Protein AF-A0AAU7Y4U0-F1 (afdb_monomer_lite)

pLDDT: mean 80.4, std 18.82, range [36.28, 96.25]

Sequence (135 aa):
MYRSRMRPSLLAATTLTALLLAGIGQARAGVEMAGSASSYDNLAAVDSTSHGGQLTESNISVGDLKEMQKHINKLNQLSSDQADTISALRRQVDDLKRDSGSANDISGIQRGLDEQARKTDQLQRSLDDLARKVK

Organism: NCBI:txid2731552

Secondary structure (DSSP, 8-state):
-------------------S-S------------SSPPTTPEEEEEEEETTEEEEEEEEEEHHHHHHHHHHHHHHHHHHHHHHHHHHHHHHHHHHHHHHH--HHHHHHHHHHHHHHHHHHHHHHHHHHHHHHHH-

Radius of gyration: 39.11 Å; chains: 1; bounding box: 100×42×111 Å

Structure (mmCIF, N/CA/C/O backbone):
data_AF-A0AAU7Y4U0-F1
#
_entry.id   AF-A0AAU7Y4U0-F1
#
loop_
_atom_site.group_PDB
_atom_site.id
_atom_site.type_symbol
_atom_site.label_atom_id
_atom_site.label_alt_id
_atom_site.label_comp_id
_atom_site.label_asym_id
_atom_site.label_entity_id
_atom_site.label_seq_id
_atom_site.pdbx_PDB_ins_code
_atom_site.Cartn_x
_atom_site.Cartn_y
_atom_site.Cartn_z
_atom_site.occupancy
_atom_site.B_iso_or_equiv
_atom_site.auth_seq_id
_atom_site.auth_comp_id
_atom_site.auth_asym_id
_atom_site.auth_atom_id
_atom_site.pdbx_PDB_model_num
ATOM 1 N N . MET A 1 1 ? 79.459 27.186 -78.561 1.00 36.28 1 MET A N 1
ATOM 2 C CA . MET A 1 1 ? 79.888 26.671 -77.241 1.00 36.28 1 MET A CA 1
ATOM 3 C C . MET A 1 1 ? 78.855 25.659 -76.749 1.00 36.28 1 MET A C 1
ATOM 5 O O . MET A 1 1 ? 77.679 25.925 -76.919 1.00 36.28 1 MET A O 1
ATOM 9 N N . TYR A 1 2 ? 79.338 24.495 -76.281 1.00 36.78 2 TYR A N 1
ATOM 10 C CA . TYR A 1 2 ? 78.784 23.512 -75.319 1.00 36.78 2 TYR A CA 1
ATOM 11 C C . TYR A 1 2 ? 77.300 23.617 -74.901 1.00 36.78 2 TYR A C 1
ATOM 13 O O . TYR A 1 2 ? 76.858 24.691 -74.535 1.00 36.78 2 TYR A O 1
ATOM 21 N N . ARG A 1 3 ? 76.508 22.554 -74.702 1.00 38.69 3 ARG A N 1
ATOM 22 C CA . ARG A 1 3 ? 76.551 21.089 -74.912 1.00 38.69 3 ARG A CA 1
ATOM 23 C C . ARG A 1 3 ? 75.249 20.550 -74.272 1.00 38.69 3 ARG A C 1
ATOM 25 O O . ARG A 1 3 ? 74.678 21.216 -73.419 1.00 38.69 3 ARG A O 1
ATOM 32 N N . SER A 1 4 ? 74.938 19.277 -74.540 1.00 41.66 4 SER A N 1
ATOM 33 C CA . SER A 1 4 ? 74.123 18.371 -73.693 1.00 41.66 4 SER A CA 1
ATOM 34 C C . SER A 1 4 ? 72.604 18.382 -73.953 1.00 41.66 4 SER A C 1
ATOM 36 O O . SER A 1 4 ? 71.934 19.362 -73.676 1.00 41.66 4 SER A O 1
ATOM 38 N N . ARG A 1 5 ? 72.041 17.409 -74.687 1.00 43.09 5 ARG A N 1
ATOM 39 C CA . ARG A 1 5 ? 71.772 15.969 -74.408 1.00 43.09 5 ARG A CA 1
ATOM 40 C C . ARG A 1 5 ? 70.428 15.730 -73.696 1.00 43.09 5 ARG A C 1
ATOM 42 O O . ARG A 1 5 ? 70.269 16.085 -72.541 1.00 43.09 5 ARG A O 1
ATOM 49 N N . MET A 1 6 ? 69.542 15.060 -74.445 1.00 50.72 6 MET A N 1
ATOM 50 C CA . MET A 1 6 ? 68.453 14.136 -74.079 1.00 50.72 6 MET A CA 1
ATOM 51 C C . MET A 1 6 ? 67.960 14.098 -72.624 1.00 50.72 6 MET A C 1
ATOM 53 O O . MET A 1 6 ? 68.734 13.783 -71.723 1.00 50.72 6 MET A O 1
ATOM 57 N N . ARG A 1 7 ? 66.627 14.092 -72.466 1.00 49.53 7 ARG A N 1
ATOM 58 C CA . ARG A 1 7 ? 65.894 12.905 -71.977 1.00 49.53 7 ARG A CA 1
ATOM 59 C C . ARG A 1 7 ? 64.375 13.003 -72.218 1.00 49.53 7 ARG A C 1
ATOM 61 O O . ARG A 1 7 ? 63.814 14.077 -72.030 1.00 49.53 7 ARG A O 1
ATOM 68 N N . PRO A 1 8 ? 63.721 11.898 -72.620 1.00 51.16 8 PRO A N 1
ATOM 69 C CA . PRO A 1 8 ? 62.271 11.780 -72.665 1.00 51.16 8 PRO A CA 1
ATOM 70 C C . PRO A 1 8 ? 61.755 11.443 -71.262 1.00 51.16 8 PRO A C 1
ATOM 72 O O . PRO A 1 8 ? 62.334 10.596 -70.585 1.00 51.16 8 PRO A O 1
ATOM 75 N N . SER A 1 9 ? 60.652 12.055 -70.845 1.00 40.34 9 SER A N 1
ATOM 76 C CA . SER A 1 9 ? 59.889 11.576 -69.692 1.00 40.34 9 SER A CA 1
ATOM 77 C C . SER A 1 9 ? 58.418 11.551 -70.066 1.00 40.34 9 SER A C 1
ATOM 79 O O . SER A 1 9 ? 57.683 12.517 -69.885 1.00 40.34 9 SER A O 1
ATOM 81 N N . LEU A 1 10 ? 58.022 10.410 -70.628 1.00 45.47 10 LEU A N 1
ATOM 82 C CA . LEU A 1 10 ? 56.653 9.919 -70.593 1.00 45.47 10 LEU A CA 1
ATOM 83 C C . LEU A 1 10 ? 56.299 9.720 -69.117 1.00 45.47 10 LEU A C 1
ATOM 85 O O . LEU A 1 10 ? 56.709 8.731 -68.511 1.00 45.47 10 LEU A O 1
ATOM 89 N N . LEU A 1 11 ? 55.594 10.676 -68.517 1.00 39.78 11 LEU A N 1
ATOM 90 C CA . LEU A 1 11 ? 54.980 10.457 -67.215 1.00 39.78 11 LEU A CA 1
ATOM 91 C C . LEU A 1 11 ? 53.632 9.789 -67.467 1.00 39.78 11 LEU A C 1
ATOM 93 O O . LEU A 1 11 ? 52.68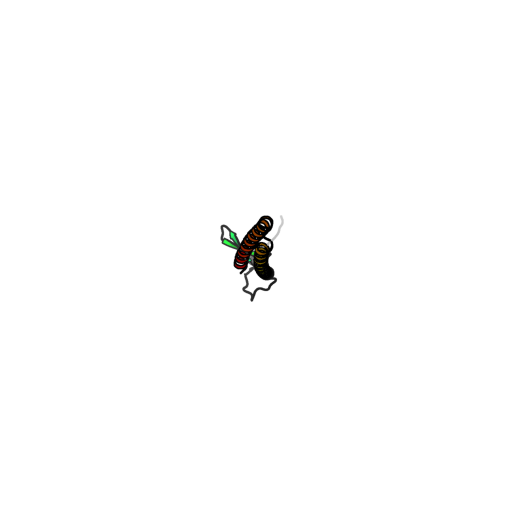1 10.399 -67.951 1.00 39.78 11 LEU A O 1
ATOM 97 N N . ALA A 1 12 ? 53.641 8.481 -67.232 1.00 41.97 12 ALA A N 1
ATOM 98 C CA . ALA A 1 12 ? 52.523 7.579 -67.379 1.00 41.97 12 ALA A CA 1
ATOM 99 C C . ALA A 1 12 ? 51.319 8.052 -66.555 1.00 41.97 12 ALA A C 1
ATOM 101 O O . ALA A 1 12 ? 51.402 8.248 -65.343 1.00 41.97 12 ALA A O 1
ATOM 102 N N . ALA A 1 13 ? 50.185 8.186 -67.238 1.00 50.66 13 ALA A N 1
ATOM 103 C CA . ALA A 1 13 ? 48.874 8.156 -66.626 1.00 50.66 13 ALA A CA 1
ATOM 104 C C . ALA A 1 13 ? 48.628 6.737 -66.097 1.00 50.66 13 ALA A C 1
ATOM 106 O O . ALA A 1 13 ? 48.306 5.825 -66.854 1.00 50.66 13 ALA A O 1
ATOM 107 N N . THR A 1 14 ? 48.785 6.551 -64.793 1.00 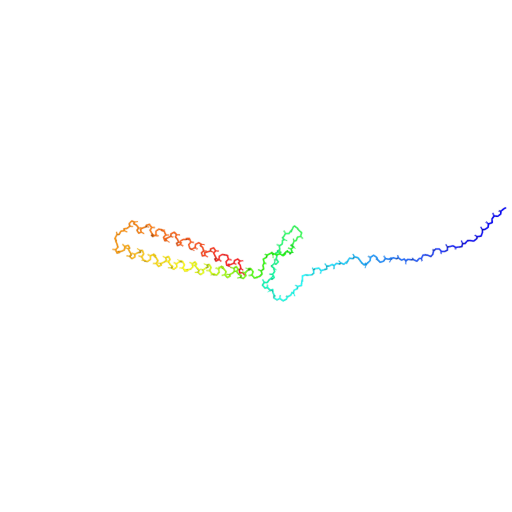51.88 14 THR A N 1
ATOM 108 C CA . THR A 1 14 ? 48.257 5.388 -64.077 1.00 51.88 14 THR A CA 1
ATOM 109 C C . THR A 1 14 ? 47.467 5.896 -62.889 1.00 51.88 14 THR A C 1
ATOM 111 O O . THR A 1 14 ? 48.007 6.332 -61.876 1.00 51.88 14 THR A O 1
ATOM 114 N N . THR A 1 15 ? 46.156 5.868 -63.088 1.00 52.59 15 THR A N 1
ATOM 115 C CA . THR A 1 15 ? 45.101 5.942 -62.090 1.00 52.59 15 THR A CA 1
ATOM 116 C C . THR A 1 15 ? 45.452 5.111 -60.858 1.00 52.59 15 THR A C 1
ATOM 118 O O . THR A 1 15 ? 45.477 3.882 -60.925 1.00 52.59 15 THR A O 1
ATOM 121 N N . LEU A 1 16 ? 45.652 5.767 -59.720 1.00 46.97 16 LEU A N 1
ATOM 122 C CA . LEU A 1 16 ? 45.489 5.125 -58.424 1.00 46.97 16 LEU A CA 1
ATOM 123 C C . LEU A 1 16 ? 44.485 5.948 -57.623 1.00 46.97 16 LEU A C 1
ATOM 125 O O . LEU A 1 16 ? 44.830 6.805 -56.814 1.00 46.97 16 LEU A O 1
ATOM 129 N N . THR A 1 17 ? 43.207 5.683 -57.891 1.00 49.84 17 THR A N 1
ATOM 130 C CA . THR A 1 17 ? 42.103 5.985 -56.981 1.00 49.84 17 THR A CA 1
ATOM 131 C C . THR A 1 17 ? 42.321 5.130 -55.734 1.00 49.84 17 THR A C 1
ATOM 133 O O . THR A 1 17 ? 41.775 4.037 -55.598 1.00 49.84 17 THR A O 1
ATOM 136 N N . ALA A 1 18 ? 43.227 5.575 -54.866 1.00 46.72 18 ALA A N 1
ATOM 137 C CA . ALA A 1 18 ? 43.559 4.914 -53.619 1.00 46.72 18 ALA A CA 1
ATOM 138 C C . ALA A 1 18 ? 42.374 5.060 -52.656 1.00 46.72 18 ALA A C 1
ATOM 140 O O . ALA A 1 18 ? 42.256 6.033 -51.922 1.00 46.72 18 ALA A O 1
ATOM 141 N N . LEU A 1 19 ? 41.464 4.090 -52.739 1.00 47.78 19 LEU A N 1
ATOM 142 C CA . LEU A 1 19 ? 40.753 3.493 -51.614 1.00 47.78 19 LEU A CA 1
ATOM 143 C C . LEU A 1 19 ? 40.267 4.474 -50.524 1.00 47.78 19 LEU A C 1
ATOM 145 O 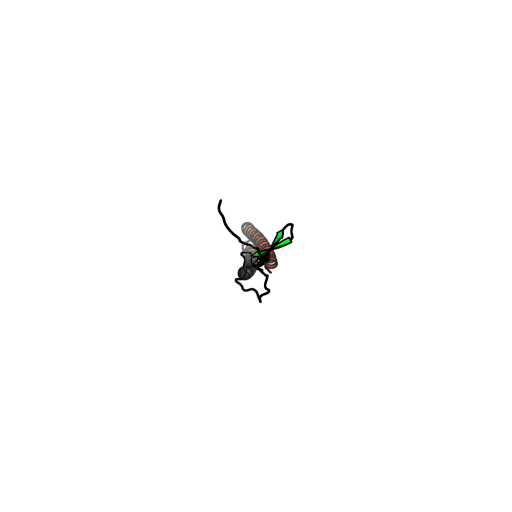O . LEU A 1 19 ? 40.631 4.365 -49.356 1.00 47.78 19 LEU A O 1
ATOM 149 N N . LEU A 1 20 ? 39.340 5.370 -50.868 1.00 45.88 20 LEU A N 1
ATOM 150 C CA . LEU A 1 20 ? 38.533 6.107 -49.883 1.00 45.88 20 LEU A CA 1
ATOM 151 C C . LEU A 1 20 ? 37.434 5.210 -49.262 1.00 45.88 20 LEU A C 1
ATOM 153 O O . LEU A 1 20 ? 36.300 5.642 -49.091 1.00 45.88 20 LEU A O 1
ATOM 157 N N . LEU A 1 21 ? 37.732 3.933 -48.988 1.00 52.03 21 LEU A N 1
ATOM 158 C CA . LEU A 1 21 ? 36.734 2.917 -48.623 1.00 52.03 21 LEU A CA 1
ATOM 159 C C . LEU A 1 21 ? 37.186 1.986 -47.480 1.00 52.03 21 LEU A C 1
ATOM 161 O O . LEU A 1 21 ? 36.840 0.811 -47.462 1.00 52.03 21 LEU A O 1
ATOM 165 N N . ALA A 1 22 ? 37.970 2.485 -46.522 1.00 50.91 22 ALA A N 1
ATOM 166 C CA . ALA A 1 22 ? 38.459 1.668 -45.401 1.00 50.91 22 ALA A CA 1
ATOM 167 C C . ALA A 1 22 ? 38.408 2.380 -44.035 1.00 50.91 22 ALA A C 1
ATOM 169 O O . ALA A 1 22 ? 39.218 2.091 -43.162 1.00 50.91 22 ALA A O 1
ATOM 170 N N . GLY A 1 23 ? 37.489 3.334 -43.843 1.00 49.41 23 GLY A N 1
ATOM 171 C CA . GLY A 1 23 ? 37.516 4.209 -42.661 1.00 49.41 23 GLY A CA 1
ATOM 172 C C . GLY A 1 23 ? 36.180 4.534 -42.003 1.00 49.41 23 GLY A C 1
ATOM 173 O O . GLY A 1 23 ? 36.146 5.432 -41.173 1.00 49.41 23 GLY A O 1
ATOM 174 N N . ILE A 1 24 ? 35.084 3.848 -42.335 1.00 51.97 24 ILE A N 1
ATOM 175 C CA . ILE A 1 24 ? 33.837 3.971 -41.565 1.00 51.97 24 ILE A CA 1
ATOM 176 C C . ILE A 1 24 ? 33.551 2.608 -40.948 1.00 51.97 24 ILE A C 1
ATOM 178 O O . ILE A 1 24 ? 32.718 1.842 -41.430 1.00 51.97 24 ILE A O 1
ATOM 182 N N . GLY A 1 25 ? 34.290 2.284 -39.888 1.00 47.44 25 GLY A N 1
ATOM 183 C CA . GLY A 1 25 ? 33.871 1.254 -38.949 1.00 47.44 25 GLY A CA 1
ATOM 184 C C . GLY A 1 25 ? 32.57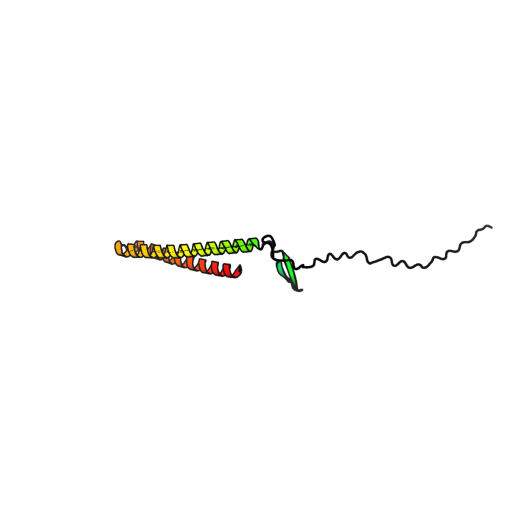3 1.723 -38.304 1.00 47.44 25 GLY A C 1
ATOM 185 O O . GLY A 1 25 ? 32.594 2.419 -37.295 1.00 47.44 25 GLY A O 1
ATOM 186 N N . GLN A 1 26 ? 31.436 1.408 -38.920 1.00 50.56 26 GLN A N 1
ATOM 187 C CA . GLN A 1 26 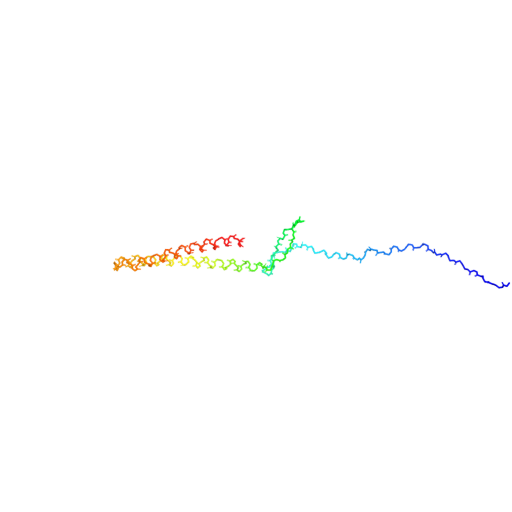? 30.155 1.536 -38.247 1.00 50.56 26 GLN A CA 1
ATOM 188 C C . GLN A 1 26 ? 30.148 0.468 -37.158 1.00 50.56 26 GLN A C 1
ATOM 190 O O . GLN A 1 26 ? 29.909 -0.705 -37.444 1.00 50.56 26 GLN A O 1
ATOM 195 N N . ALA A 1 27 ? 30.433 0.859 -35.917 1.00 51.88 27 ALA A N 1
ATOM 196 C CA . ALA A 1 27 ? 29.986 0.092 -34.768 1.00 51.88 27 ALA A CA 1
ATOM 197 C C . ALA A 1 27 ? 28.455 0.076 -34.841 1.00 51.88 27 ALA A C 1
ATOM 199 O O . ALA A 1 27 ? 27.778 1.012 -34.422 1.00 51.88 27 ALA A O 1
ATOM 200 N N . ARG A 1 28 ? 27.900 -0.946 -35.493 1.00 44.75 28 ARG A N 1
ATOM 201 C CA . ARG A 1 28 ? 26.466 -1.198 -35.487 1.00 44.75 28 ARG A CA 1
ATOM 202 C C . ARG A 1 28 ? 26.143 -1.756 -34.109 1.00 44.75 28 ARG A C 1
ATOM 204 O O . ARG A 1 28 ? 26.215 -2.961 -33.904 1.00 44.75 28 ARG A O 1
ATOM 211 N N . ALA A 1 29 ? 25.838 -0.870 -33.166 1.00 56.50 29 ALA A N 1
ATOM 212 C CA . ALA A 1 29 ? 25.166 -1.237 -31.928 1.00 56.50 29 ALA A CA 1
ATOM 213 C C . ALA A 1 29 ? 23.726 -1.628 -32.295 1.00 56.50 29 ALA A C 1
ATOM 215 O O . ALA A 1 29 ? 22.823 -0.795 -32.330 1.00 56.50 29 ALA A O 1
ATOM 216 N N . GLY A 1 30 ? 23.549 -2.877 -32.722 1.00 65.94 30 GLY A N 1
ATOM 217 C CA . GLY A 1 30 ? 22.231 -3.460 -32.926 1.00 65.94 30 GLY A CA 1
ATOM 218 C C . GLY A 1 30 ? 21.607 -3.801 -31.577 1.00 65.94 30 GLY A C 1
ATOM 219 O O . GLY A 1 30 ? 22.307 -4.211 -30.656 1.00 65.94 30 GLY A O 1
ATOM 220 N N . VAL A 1 31 ? 20.291 -3.638 -31.459 1.00 73.06 31 VAL A N 1
ATOM 221 C CA . VAL A 1 31 ? 19.539 -4.230 -30.349 1.00 73.06 31 VAL A CA 1
ATOM 222 C C . VAL A 1 31 ? 19.340 -5.702 -30.685 1.00 73.06 31 VAL A C 1
ATOM 224 O O . VAL A 1 31 ? 18.630 -6.035 -31.635 1.00 73.06 31 VAL A O 1
ATOM 227 N N . GLU A 1 32 ? 20.000 -6.578 -29.937 1.00 79.38 32 GLU A N 1
ATOM 228 C CA . GLU A 1 32 ? 19.853 -8.022 -30.080 1.00 79.38 32 GLU A CA 1
ATOM 229 C C . GLU A 1 32 ? 18.726 -8.519 -29.171 1.00 79.38 32 GLU A C 1
ATOM 231 O O . GLU A 1 32 ? 18.656 -8.176 -27.991 1.00 79.38 32 GLU A O 1
ATOM 236 N N . MET A 1 33 ? 17.829 -9.343 -29.716 1.00 75.38 33 MET A N 1
ATOM 237 C CA . MET A 1 33 ? 16.850 -10.063 -28.904 1.00 75.38 33 MET A CA 1
ATOM 238 C C . MET A 1 33 ? 17.535 -11.294 -28.313 1.00 75.38 33 MET A C 1
ATOM 240 O O . MET A 1 33 ? 17.663 -12.329 -28.968 1.00 75.38 33 MET A O 1
ATOM 244 N N . ALA A 1 34 ? 18.017 -11.147 -27.083 1.00 79.69 34 ALA A N 1
ATOM 245 C CA . ALA A 1 34 ? 18.489 -12.258 -26.272 1.00 79.69 34 ALA A CA 1
ATOM 246 C C . ALA A 1 34 ? 17.302 -13.004 -25.628 1.00 79.69 34 ALA A C 1
ATOM 248 O O . ALA A 1 34 ? 16.137 -12.664 -25.843 1.00 79.69 34 ALA A O 1
ATOM 249 N N . GLY A 1 35 ? 17.595 -14.056 -24.862 1.00 82.38 35 GLY A N 1
ATOM 250 C CA . GLY A 1 35 ? 16.589 -14.792 -24.094 1.00 82.38 35 GLY A CA 1
ATOM 251 C C . GLY A 1 35 ? 15.956 -13.964 -22.964 1.00 82.38 35 GLY A C 1
ATOM 252 O O . GLY A 1 35 ? 15.920 -12.738 -22.988 1.00 82.38 35 GLY A O 1
ATOM 253 N N . SER A 1 36 ? 15.436 -14.645 -21.946 1.00 84.81 36 SER A N 1
ATOM 254 C CA . SER A 1 36 ? 14.808 -13.990 -20.794 1.00 84.81 36 SER A CA 1
ATOM 255 C C . SER A 1 36 ? 15.773 -13.051 -20.060 1.00 84.81 36 SER A C 1
ATOM 257 O O . SER A 1 36 ? 16.916 -13.427 -19.808 1.00 84.81 36 SER A O 1
ATOM 259 N N . ALA A 1 37 ? 15.281 -11.880 -19.648 1.00 85.62 37 ALA A N 1
ATOM 260 C CA . ALA A 1 37 ? 16.057 -10.924 -18.862 1.00 85.62 37 ALA A CA 1
ATOM 261 C C . ALA A 1 37 ? 16.494 -11.516 -17.510 1.00 85.62 37 ALA A C 1
ATOM 263 O O . ALA A 1 37 ? 15.705 -12.155 -16.797 1.00 85.62 37 ALA A O 1
ATOM 264 N N . SER A 1 38 ? 17.753 -11.284 -17.150 1.00 91.25 38 SER A N 1
ATOM 265 C CA . SER A 1 38 ? 18.317 -11.618 -15.846 1.00 91.25 38 SER A CA 1
ATOM 266 C C . SER A 1 38 ? 17.832 -10.637 -14.772 1.00 91.25 38 SER A C 1
ATOM 268 O O . SER A 1 38 ? 17.360 -9.543 -15.064 1.00 91.25 38 SER A O 1
ATOM 270 N N . SER A 1 39 ? 17.954 -11.002 -13.492 1.00 91.69 39 SER A N 1
ATOM 271 C CA . SER A 1 39 ? 17.649 -10.079 -12.387 1.00 91.69 39 SER A CA 1
ATOM 272 C C . SER A 1 39 ? 18.614 -8.899 -12.291 1.00 91.69 39 SER A C 1
ATOM 274 O O . SER A 1 39 ? 18.278 -7.913 -11.652 1.00 91.69 39 SER A O 1
ATOM 276 N N . TYR A 1 40 ? 19.804 -9.006 -12.876 1.00 92.19 40 TYR A N 1
ATOM 277 C CA . TYR A 1 40 ? 20.804 -7.940 -12.866 1.00 92.19 40 TYR A CA 1
ATOM 278 C C . TYR A 1 40 ? 20.685 -7.031 -14.090 1.00 92.19 40 TYR A C 1
ATOM 280 O O . TYR A 1 40 ? 21.368 -6.015 -14.155 1.00 92.19 40 TYR A O 1
ATOM 288 N N . ASP A 1 41 ? 19.826 -7.392 -15.047 1.00 93.19 41 ASP A N 1
ATOM 289 C CA . ASP A 1 41 ? 19.630 -6.610 -16.256 1.00 93.19 41 ASP A CA 1
ATOM 290 C C . ASP A 1 41 ? 18.843 -5.349 -15.918 1.00 93.19 41 ASP A C 1
ATOM 292 O O . ASP A 1 41 ? 17.798 -5.394 -15.255 1.00 93.19 41 ASP A O 1
ATOM 296 N N . ASN A 1 42 ? 19.357 -4.230 -16.405 1.00 93.88 42 ASN A N 1
ATOM 297 C CA . ASN A 1 42 ? 18.735 -2.928 -16.292 1.00 93.88 42 ASN A CA 1
ATOM 298 C C . ASN A 1 42 ? 17.607 -2.761 -17.315 1.00 93.88 42 ASN A C 1
ATOM 300 O O . ASN A 1 42 ? 17.664 -3.267 -18.437 1.00 93.88 42 ASN A O 1
ATOM 304 N N . LEU A 1 43 ? 16.555 -2.048 -16.922 1.00 91.88 43 LEU A N 1
ATOM 305 C CA . LEU A 1 43 ? 15.409 -1.780 -17.787 1.00 91.88 43 LEU A CA 1
ATOM 306 C C . LEU A 1 43 ? 15.753 -0.698 -18.809 1.00 91.88 43 LEU A C 1
ATOM 308 O O . LEU A 1 43 ? 16.382 0.299 -18.474 1.00 91.88 43 LEU A O 1
ATOM 312 N N . ALA A 1 44 ? 15.269 -0.818 -20.040 1.00 91.44 44 ALA A N 1
ATOM 313 C CA . ALA A 1 44 ? 15.360 0.281 -20.996 1.00 91.44 44 ALA A CA 1
ATOM 314 C C . ALA A 1 44 ? 14.272 1.336 -20.710 1.00 91.44 44 ALA A C 1
ATOM 316 O O . ALA A 1 44 ? 13.091 1.005 -20.607 1.00 91.44 44 ALA A O 1
ATOM 317 N N . ALA A 1 45 ? 14.663 2.604 -20.603 1.00 91.25 45 ALA A N 1
ATOM 318 C CA . ALA A 1 45 ? 13.772 3.757 -20.620 1.00 91.25 45 ALA A CA 1
ATOM 319 C C . ALA A 1 45 ? 13.674 4.319 -22.042 1.00 91.25 45 ALA A C 1
ATOM 321 O O . ALA A 1 45 ? 14.644 4.319 -22.798 1.00 91.25 45 ALA A O 1
ATOM 322 N N . VAL A 1 46 ? 12.494 4.819 -22.403 1.00 91.62 46 VAL A N 1
ATOM 323 C CA . VAL A 1 46 ? 12.276 5.520 -23.672 1.00 91.62 46 VAL A CA 1
ATOM 324 C C . VAL A 1 46 ? 12.242 7.017 -23.389 1.00 91.62 46 VAL A C 1
ATOM 326 O O . VAL A 1 46 ? 11.314 7.496 -22.738 1.00 91.62 46 VAL A O 1
ATOM 329 N N . ASP A 1 47 ? 13.222 7.755 -23.903 1.00 90.88 47 ASP A N 1
ATOM 330 C CA . ASP A 1 47 ? 13.220 9.216 -23.894 1.00 90.88 47 ASP A CA 1
ATOM 331 C C . ASP A 1 47 ? 12.612 9.751 -25.196 1.00 90.88 47 ASP A C 1
ATOM 333 O O . ASP A 1 47 ? 13.076 9.440 -26.296 1.00 90.88 47 ASP A O 1
ATOM 337 N N . SER A 1 48 ? 11.538 10.531 -25.082 1.00 87.94 48 SER A N 1
ATOM 338 C CA . SER A 1 48 ? 10.797 11.052 -26.233 1.00 87.94 48 SER A CA 1
ATOM 339 C C . SER A 1 48 ? 11.330 12.423 -26.631 1.00 87.94 48 SER A C 1
ATOM 341 O O . SER A 1 48 ? 11.114 13.413 -25.937 1.00 87.94 48 SER A O 1
ATOM 343 N N . THR A 1 49 ? 11.979 12.499 -27.790 1.00 83.94 49 THR A N 1
ATOM 344 C CA . THR A 1 49 ? 12.502 13.749 -28.352 1.00 83.94 49 THR A CA 1
ATOM 345 C C . THR A 1 49 ? 11.630 14.257 -29.499 1.00 83.94 49 THR A C 1
ATOM 347 O O . THR A 1 49 ? 10.813 13.526 -30.061 1.00 83.94 49 THR A O 1
ATOM 350 N N . SER A 1 50 ? 11.846 15.507 -29.917 1.00 83.50 50 SER A N 1
ATOM 351 C CA . SER A 1 50 ? 11.167 16.107 -31.077 1.00 83.50 50 SER A CA 1
ATOM 352 C C . SER A 1 50 ? 11.407 15.371 -32.403 1.00 83.50 50 SER A C 1
ATOM 354 O O . SER A 1 50 ? 10.670 15.599 -33.358 1.00 83.50 50 SER A O 1
ATOM 356 N N . HIS A 1 51 ? 12.408 14.487 -32.464 1.00 80.38 51 HIS A N 1
ATOM 357 C CA . HIS A 1 51 ? 12.798 13.739 -33.661 1.00 80.38 51 HIS A CA 1
ATOM 358 C C . HIS A 1 51 ? 12.548 12.221 -33.533 1.00 80.38 51 HIS A C 1
ATOM 360 O O . HIS A 1 51 ? 12.929 11.470 -34.428 1.00 80.38 51 HIS A O 1
ATOM 366 N N . GLY A 1 52 ? 11.913 11.759 -32.446 1.00 87.19 52 GLY A N 1
ATOM 367 C CA . GLY A 1 52 ? 11.639 10.341 -32.175 1.00 87.19 52 GLY A CA 1
ATOM 368 C C . GLY A 1 52 ? 12.025 9.900 -30.758 1.00 87.19 52 GLY A C 1
ATOM 369 O O . GLY A 1 52 ? 12.466 10.710 -29.943 1.00 87.19 52 GLY A O 1
ATOM 370 N N . GLY A 1 53 ? 11.851 8.611 -30.452 1.00 88.12 53 GLY A N 1
ATOM 371 C CA . GLY A 1 53 ? 12.225 8.020 -29.161 1.00 88.12 53 GLY A CA 1
ATOM 372 C C . GLY A 1 53 ? 13.648 7.455 -29.162 1.00 88.12 53 GLY A C 1
ATOM 373 O O . GLY A 1 53 ? 14.031 6.773 -30.111 1.00 88.12 53 GLY A O 1
ATOM 374 N N . GLN A 1 54 ? 14.417 7.706 -28.102 1.00 89.56 54 GLN A N 1
ATOM 375 C CA . GLN A 1 54 ? 15.718 7.077 -27.847 1.00 89.56 54 GLN A CA 1
ATOM 376 C C . GLN A 1 54 ? 15.602 6.090 -26.682 1.00 89.56 54 GLN A C 1
ATOM 378 O O . GLN A 1 54 ? 14.898 6.364 -25.713 1.00 89.56 54 GLN A O 1
ATOM 383 N N . LEU A 1 55 ? 16.285 4.945 -26.774 1.00 88.81 55 LEU A N 1
ATOM 384 C CA . LEU A 1 55 ? 16.395 4.002 -25.661 1.00 88.81 55 LEU A CA 1
ATOM 385 C C . LEU A 1 55 ? 17.616 4.354 -24.820 1.00 88.81 55 LEU A C 1
ATOM 387 O O . LEU A 1 55 ? 18.728 4.440 -25.338 1.00 88.81 55 LEU A O 1
ATOM 391 N N . THR A 1 56 ? 17.401 4.535 -23.527 1.00 90.25 56 THR A N 1
ATOM 392 C CA . THR A 1 56 ? 18.453 4.749 -22.538 1.00 90.25 56 THR A CA 1
ATOM 393 C C . THR A 1 56 ? 18.364 3.669 -21.473 1.00 90.25 56 THR A C 1
ATOM 395 O O . THR A 1 56 ? 17.301 3.111 -21.209 1.00 90.25 56 THR A O 1
ATOM 398 N N . GLU A 1 57 ? 19.490 3.313 -20.876 1.00 89.62 57 GLU A N 1
ATOM 399 C CA . GLU A 1 57 ? 19.500 2.373 -19.762 1.00 89.62 57 GLU A CA 1
ATOM 400 C C . GLU A 1 57 ? 18.956 3.063 -18.505 1.00 89.62 57 GLU A C 1
ATOM 402 O O . GLU A 1 57 ? 19.434 4.122 -18.095 1.00 89.62 57 GLU A O 1
ATOM 407 N N . SER A 1 58 ? 17.940 2.468 -17.887 1.00 88.12 58 SER A N 1
ATOM 408 C CA . SER A 1 58 ? 17.479 2.862 -16.559 1.00 88.12 58 SER A CA 1
ATOM 409 C C . SER A 1 58 ? 18.437 2.259 -15.544 1.00 88.12 58 SER A C 1
ATOM 411 O O . SER A 1 58 ? 18.675 1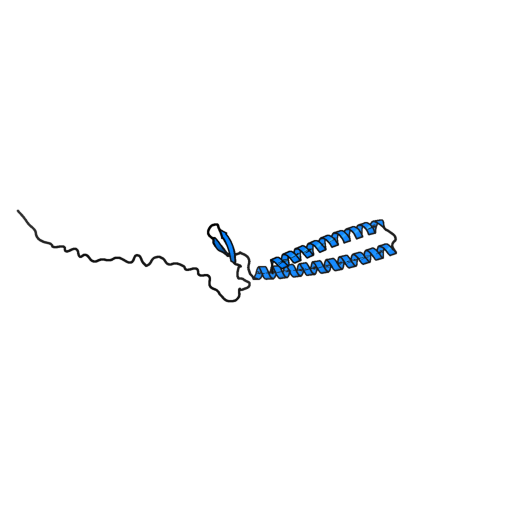.060 -15.585 1.00 88.12 58 SER A O 1
ATOM 413 N N . ASN A 1 59 ? 18.919 3.028 -14.570 1.00 92.81 59 ASN A N 1
ATOM 414 C CA . ASN A 1 59 ? 19.685 2.494 -13.429 1.00 92.81 59 ASN A CA 1
ATOM 415 C C . ASN A 1 59 ? 18.791 1.698 -12.441 1.00 92.81 59 ASN A C 1
ATOM 417 O O . ASN A 1 59 ? 18.912 1.852 -11.228 1.00 92.81 59 ASN A O 1
ATOM 421 N N . ILE A 1 60 ? 17.826 0.932 -12.957 1.00 93.38 60 ILE A N 1
ATOM 422 C CA . ILE A 1 60 ? 16.858 0.111 -12.229 1.00 93.38 60 ILE A CA 1
ATOM 423 C C . ILE A 1 60 ? 16.852 -1.256 -12.904 1.00 93.38 60 ILE A C 1
ATOM 425 O O . ILE A 1 60 ? 16.543 -1.357 -14.095 1.00 93.38 60 ILE A O 1
ATOM 429 N N . SER A 1 61 ? 17.142 -2.298 -12.132 1.00 94.75 61 SER A N 1
ATOM 430 C CA . SER A 1 61 ? 17.181 -3.672 -12.619 1.00 94.75 61 SER A CA 1
ATOM 431 C C . SER A 1 61 ? 15.840 -4.400 -12.489 1.00 94.75 61 SER A C 1
ATOM 433 O O . SER A 1 61 ? 14.953 -4.026 -11.713 1.00 94.75 61 SER A O 1
ATOM 435 N N . VAL A 1 62 ? 15.695 -5.513 -13.212 1.00 93.00 62 VAL A N 1
ATOM 436 C CA . VAL A 1 62 ? 14.576 -6.458 -13.028 1.00 93.00 62 VAL A CA 1
ATOM 437 C C . VAL A 1 62 ? 14.541 -7.004 -11.590 1.00 93.00 62 VAL A C 1
ATOM 439 O O . VAL A 1 62 ? 13.470 -7.299 -11.056 1.00 93.00 62 VAL A O 1
ATOM 442 N N . GLY A 1 63 ? 15.702 -7.151 -10.949 1.00 95.06 63 GLY A N 1
ATOM 443 C CA . GLY A 1 63 ? 15.836 -7.541 -9.548 1.00 95.06 63 GLY A CA 1
ATOM 444 C C . GLY A 1 63 ? 15.268 -6.490 -8.600 1.00 95.06 63 GLY A C 1
ATOM 445 O O . GLY A 1 63 ? 14.502 -6.842 -7.703 1.00 95.06 63 GLY A O 1
ATOM 446 N N . ASP A 1 64 ? 15.549 -5.211 -8.853 1.00 95.50 64 ASP A N 1
ATOM 447 C CA . ASP A 1 64 ? 15.013 -4.104 -8.056 1.00 95.50 64 ASP A CA 1
ATOM 448 C C . ASP A 1 64 ? 13.481 -4.059 -8.126 1.00 95.50 64 ASP A C 1
ATOM 450 O O . ASP A 1 64 ? 12.820 -3.908 -7.096 1.00 95.50 64 ASP A O 1
ATOM 454 N N . LEU A 1 65 ? 12.890 -4.280 -9.310 1.00 93.56 65 LEU A N 1
ATOM 455 C CA . LEU A 1 65 ? 11.432 -4.397 -9.456 1.00 93.56 65 LEU A CA 1
ATOM 456 C C . LEU A 1 65 ? 10.850 -5.550 -8.624 1.00 93.56 65 LEU A C 1
ATOM 458 O O . LEU A 1 65 ? 9.821 -5.382 -7.965 1.00 93.56 65 LEU A O 1
ATOM 462 N N . LYS A 1 66 ? 11.506 -6.717 -8.624 1.00 93.81 66 LYS A N 1
ATOM 463 C CA . LYS A 1 66 ? 11.065 -7.889 -7.848 1.00 93.81 66 LYS A CA 1
ATOM 464 C C . LYS A 1 66 ? 11.130 -7.633 -6.343 1.00 93.81 66 LYS A C 1
ATOM 466 O O . LYS A 1 66 ? 10.187 -7.973 -5.626 1.00 93.81 66 LYS A O 1
ATOM 471 N N . GLU A 1 67 ? 12.205 -7.016 -5.856 1.00 95.75 67 GLU A N 1
ATOM 472 C CA . GLU A 1 67 ? 12.318 -6.670 -4.436 1.00 95.75 67 GLU A CA 1
ATOM 473 C C . GLU A 1 67 ? 11.313 -5.578 -4.039 1.00 95.75 67 GLU A C 1
ATOM 475 O O . GLU A 1 67 ? 10.674 -5.694 -2.991 1.00 95.75 67 GLU A O 1
ATOM 480 N N . MET A 1 68 ? 11.057 -4.582 -4.896 1.00 95.19 68 MET A N 1
ATOM 481 C CA . MET A 1 68 ? 9.981 -3.611 -4.667 1.00 95.19 68 MET A CA 1
ATOM 482 C C . MET A 1 68 ? 8.611 -4.287 -4.574 1.00 95.19 68 MET A C 1
ATOM 484 O O . MET A 1 68 ? 7.861 -4.018 -3.636 1.00 95.19 68 MET A O 1
ATOM 488 N N . GLN A 1 69 ? 8.295 -5.216 -5.480 1.00 94.81 69 GLN A N 1
ATOM 489 C CA . GLN A 1 69 ? 7.043 -5.976 -5.434 1.00 94.81 69 GLN A CA 1
ATOM 490 C C . GLN A 1 69 ? 6.902 -6.763 -4.123 1.00 94.81 69 GLN A C 1
ATOM 492 O O . GLN A 1 69 ? 5.847 -6.758 -3.487 1.00 94.81 69 GLN A O 1
ATOM 497 N N . LYS A 1 70 ? 7.980 -7.408 -3.675 1.00 95.56 70 LYS A N 1
ATOM 498 C CA . LYS A 1 70 ? 8.015 -8.143 -2.407 1.00 95.56 70 LYS A CA 1
ATOM 499 C C . LYS A 1 70 ? 7.804 -7.226 -1.201 1.00 95.56 70 LYS A C 1
ATOM 501 O O . LYS A 1 70 ? 7.056 -7.582 -0.291 1.00 95.56 70 LYS A O 1
ATOM 506 N N . HIS A 1 71 ? 8.423 -6.046 -1.193 1.00 95.94 71 HIS A N 1
ATOM 507 C CA . HIS A 1 71 ? 8.227 -5.054 -0.136 1.00 95.94 71 HIS A CA 1
ATOM 508 C C . HIS A 1 71 ? 6.792 -4.525 -0.103 1.00 95.94 71 HIS A C 1
ATOM 510 O O . HIS A 1 71 ? 6.213 -4.446 0.978 1.00 95.94 71 HIS A O 1
ATOM 516 N N . ILE A 1 72 ? 6.191 -4.243 -1.261 1.00 95.44 72 ILE A N 1
ATOM 517 C CA . ILE A 1 72 ? 4.787 -3.820 -1.357 1.00 95.44 72 ILE A CA 1
ATOM 518 C C . ILE A 1 72 ? 3.861 -4.897 -0.785 1.00 95.44 72 ILE A C 1
ATOM 520 O O . ILE A 1 72 ? 3.019 -4.591 0.054 1.00 95.44 72 ILE A O 1
ATOM 524 N N . ASN A 1 73 ? 4.064 -6.165 -1.152 1.00 94.19 73 ASN A N 1
ATOM 525 C CA . ASN A 1 73 ? 3.269 -7.274 -0.619 1.00 94.19 73 ASN A CA 1
ATOM 526 C C . ASN A 1 73 ? 3.384 -7.385 0.908 1.00 94.19 73 ASN A C 1
ATOM 528 O O . ASN A 1 73 ? 2.381 -7.565 1.597 1.00 94.19 73 ASN A O 1
ATOM 532 N N . LYS A 1 74 ? 4.598 -7.228 1.449 1.00 96.19 74 LYS A N 1
ATOM 533 C CA . LYS A 1 74 ? 4.831 -7.245 2.898 1.00 96.19 74 LYS A CA 1
ATOM 534 C C . LYS A 1 74 ? 4.140 -6.078 3.608 1.00 96.19 74 LYS A C 1
ATOM 536 O O . LYS A 1 74 ? 3.576 -6.270 4.681 1.00 96.19 74 LYS A O 1
ATOM 541 N N . LEU A 1 75 ? 4.181 -4.880 3.025 1.00 95.25 75 LEU A N 1
ATOM 542 C CA . LEU A 1 75 ? 3.491 -3.708 3.569 1.00 95.25 75 LEU A CA 1
ATOM 543 C C . LEU A 1 75 ? 1.970 -3.885 3.533 1.00 95.25 75 LEU A C 1
ATOM 545 O O . LEU A 1 75 ? 1.304 -3.530 4.502 1.00 95.25 75 LEU A O 1
ATOM 549 N N . ASN A 1 76 ? 1.432 -4.486 2.470 1.00 94.12 76 ASN A N 1
ATOM 550 C CA . ASN A 1 76 ? 0.007 -4.800 2.367 1.00 94.12 76 ASN A CA 1
ATOM 551 C C . ASN A 1 76 ? -0.436 -5.782 3.454 1.00 94.12 76 ASN A C 1
ATOM 553 O O . ASN A 1 76 ? -1.440 -5.546 4.124 1.00 94.12 76 ASN A O 1
ATOM 557 N N . GLN A 1 77 ? 0.349 -6.836 3.689 1.00 95.88 77 GLN A N 1
ATOM 558 C CA . GLN A 1 77 ? 0.085 -7.770 4.781 1.00 95.88 77 GLN A CA 1
ATOM 559 C C . GLN A 1 77 ? 0.099 -7.060 6.143 1.00 95.88 77 GLN A C 1
ATOM 561 O O . GLN A 1 77 ? -0.860 -7.171 6.897 1.00 95.88 77 GLN A O 1
ATOM 566 N N . LEU A 1 78 ? 1.134 -6.261 6.425 1.00 95.44 78 LEU A N 1
ATOM 567 C CA . LEU A 1 78 ? 1.227 -5.516 7.684 1.00 95.44 78 LEU A CA 1
ATOM 568 C C . LEU A 1 78 ? 0.044 -4.556 7.880 1.00 95.44 78 LEU A C 1
ATOM 570 O O . LEU A 1 78 ? -0.453 -4.398 8.992 1.00 95.44 78 LEU A O 1
ATOM 574 N N . SER A 1 79 ? -0.411 -3.912 6.806 1.00 94.88 79 SER A N 1
ATOM 575 C CA . SER A 1 79 ? -1.563 -3.016 6.856 1.00 94.88 79 SER A CA 1
ATOM 576 C C . SER A 1 79 ? -2.866 -3.772 7.143 1.00 94.88 79 SER A C 1
ATOM 578 O O . SER A 1 79 ? -3.697 -3.280 7.905 1.00 94.88 79 SER A O 1
ATOM 580 N N . SER A 1 80 ? -3.027 -4.983 6.601 1.00 94.00 80 SER A N 1
ATOM 581 C CA . SER A 1 80 ? -4.135 -5.882 6.954 1.00 94.00 80 SER A CA 1
ATOM 582 C C . SER A 1 80 ? -4.094 -6.272 8.434 1.00 94.00 80 SER A C 1
ATOM 584 O O . SER A 1 80 ? -5.088 -6.104 9.136 1.00 94.00 80 SER A O 1
ATOM 586 N N . ASP A 1 81 ? -2.929 -6.692 8.936 1.00 96.25 81 ASP A N 1
ATOM 587 C CA . ASP A 1 81 ? -2.756 -7.080 10.342 1.00 96.25 81 ASP A CA 1
ATOM 588 C C . ASP A 1 81 ? -3.082 -5.908 11.296 1.00 96.25 81 ASP A C 1
ATOM 590 O O . ASP A 1 81 ? -3.681 -6.080 12.365 1.00 96.25 81 ASP A O 1
ATOM 594 N N . GLN A 1 82 ? -2.722 -4.679 10.905 1.00 95.62 82 GLN A N 1
ATOM 595 C CA . GLN A 1 82 ? -3.075 -3.466 11.645 1.00 95.62 82 GLN A CA 1
ATOM 596 C C . GLN A 1 82 ? -4.584 -3.199 11.649 1.00 95.62 82 GLN A C 1
ATOM 598 O O . GLN A 1 82 ? -5.120 -2.825 12.692 1.00 95.62 82 GLN A O 1
ATOM 603 N N . ALA A 1 83 ? -5.281 -3.398 10.527 1.00 94.81 83 ALA A N 1
ATOM 604 C CA . ALA A 1 83 ? -6.735 -3.236 10.451 1.00 94.81 83 ALA A CA 1
ATOM 605 C C . ALA A 1 83 ? -7.469 -4.234 11.367 1.00 94.81 83 ALA A C 1
ATOM 607 O O . ALA A 1 83 ? -8.399 -3.855 12.092 1.00 94.81 83 ALA A O 1
ATOM 608 N N . ASP A 1 84 ? -7.000 -5.482 11.409 1.00 96.19 84 ASP A N 1
ATOM 609 C CA . ASP A 1 84 ? -7.523 -6.507 12.315 1.00 96.19 84 ASP A CA 1
ATOM 610 C C . ASP A 1 84 ? -7.276 -6.141 13.783 1.00 96.19 84 ASP A C 1
ATOM 612 O O . ASP A 1 84 ? -8.181 -6.229 14.619 1.00 96.19 84 ASP A O 1
ATOM 616 N N . THR A 1 85 ? -6.079 -5.639 14.093 1.00 95.88 85 THR A N 1
ATOM 617 C CA . THR A 1 85 ? -5.726 -5.179 15.442 1.00 95.88 85 THR A CA 1
ATOM 618 C C . THR A 1 85 ? -6.607 -4.013 15.891 1.00 95.88 85 THR A C 1
ATOM 620 O O . THR A 1 85 ? -7.138 -4.032 17.002 1.00 95.88 85 THR A O 1
ATOM 623 N N . ILE A 1 86 ? -6.825 -3.014 15.030 1.00 95.25 86 ILE A N 1
ATOM 624 C CA . ILE A 1 86 ? -7.718 -1.879 15.314 1.00 95.25 86 ILE A CA 1
ATOM 625 C C . ILE A 1 86 ? -9.147 -2.371 15.562 1.00 95.25 86 ILE A C 1
ATOM 627 O O . ILE A 1 86 ? -9.810 -1.920 16.498 1.00 95.25 86 ILE A O 1
ATOM 631 N N . SER A 1 87 ? -9.612 -3.338 14.769 1.00 94.31 87 SER A N 1
ATOM 632 C CA . SER A 1 87 ? -10.935 -3.944 14.933 1.00 94.31 87 SER A CA 1
ATOM 633 C C . SER A 1 87 ? -11.073 -4.681 16.269 1.00 94.31 87 SER A C 1
ATOM 635 O O . SER A 1 87 ? -12.112 -4.577 16.924 1.00 94.31 87 SER A O 1
ATOM 637 N N . ALA A 1 88 ? -10.030 -5.391 16.707 1.00 95.44 88 ALA A N 1
ATOM 638 C CA . ALA A 1 88 ? -9.999 -6.053 18.008 1.00 95.44 88 ALA A CA 1
ATOM 639 C C . ALA A 1 88 ? -10.000 -5.042 19.166 1.00 95.44 88 ALA A C 1
ATOM 641 O O . ALA A 1 88 ? -10.800 -5.176 20.094 1.00 95.44 88 ALA A O 1
ATOM 642 N N . LEU A 1 89 ? -9.174 -3.993 19.080 1.00 93.44 89 LEU A N 1
ATOM 643 C CA . LEU A 1 89 ? -9.127 -2.918 20.075 1.00 93.44 89 LEU A CA 1
ATOM 644 C C . LEU A 1 89 ? -10.476 -2.207 20.197 1.00 93.44 89 LEU A C 1
ATOM 646 O O . LEU A 1 89 ? -10.931 -1.938 21.305 1.00 93.44 89 LEU A O 1
ATOM 650 N N . ARG A 1 90 ? -11.165 -1.960 19.078 1.00 92.56 90 ARG A N 1
ATOM 651 C CA . ARG A 1 90 ? -12.498 -1.343 19.082 1.00 92.56 90 ARG A CA 1
ATOM 652 C C . ARG A 1 90 ? -13.505 -2.162 19.892 1.00 92.56 90 ARG A C 1
ATOM 654 O O . ARG A 1 90 ? -14.231 -1.590 20.698 1.00 92.56 90 ARG A O 1
ATOM 661 N N . ARG A 1 91 ? -13.500 -3.490 19.735 1.00 92.94 91 ARG A N 1
ATOM 662 C CA . ARG A 1 91 ? -14.361 -4.396 20.518 1.00 92.94 91 ARG A CA 1
ATOM 663 C C . ARG A 1 91 ? -14.027 -4.343 22.008 1.00 92.94 91 ARG A C 1
ATOM 665 O O . ARG A 1 91 ? -14.928 -4.181 22.818 1.00 92.94 91 ARG A O 1
ATOM 672 N N . GLN A 1 92 ? -12.741 -4.397 22.358 1.00 92.25 92 GLN A N 1
ATOM 673 C CA . GLN A 1 92 ? -12.301 -4.301 23.755 1.00 92.25 92 GLN A CA 1
ATOM 674 C C . GLN A 1 92 ? -12.718 -2.975 24.404 1.00 92.25 92 GLN A C 1
ATOM 676 O O . GLN A 1 92 ? -13.146 -2.951 25.554 1.00 92.25 92 GLN A O 1
ATOM 681 N N . VAL A 1 93 ? -12.624 -1.872 23.662 1.00 90.81 93 VAL A N 1
ATOM 682 C CA . VAL A 1 93 ? -13.050 -0.547 24.127 1.00 90.81 93 VAL A CA 1
ATOM 683 C C . VAL A 1 93 ? -14.569 -0.483 24.311 1.00 90.81 93 VAL A C 1
ATOM 685 O O . VAL A 1 93 ? -15.036 0.090 25.295 1.00 90.81 93 VAL A O 1
ATOM 688 N N . ASP A 1 94 ? -15.345 -1.095 23.416 1.00 89.00 94 ASP A N 1
ATOM 689 C CA . ASP A 1 94 ? -16.803 -1.187 23.554 1.00 89.00 94 ASP A CA 1
ATOM 690 C C . ASP A 1 94 ? -17.218 -2.023 24.778 1.00 89.00 94 ASP A C 1
ATOM 692 O O . ASP A 1 94 ? -18.144 -1.637 25.499 1.00 89.00 94 ASP A O 1
ATOM 696 N N . ASP A 1 95 ? -16.511 -3.121 25.055 1.00 89.56 95 ASP A N 1
ATOM 697 C CA . ASP A 1 95 ? -16.734 -3.955 26.240 1.00 89.56 95 ASP A CA 1
ATOM 698 C C . ASP A 1 95 ? -16.388 -3.195 27.533 1.00 89.56 95 ASP A C 1
ATOM 700 O O . ASP A 1 95 ? -17.204 -3.132 28.454 1.00 89.56 95 ASP A O 1
ATOM 704 N N . LEU A 1 96 ? -15.241 -2.504 27.570 1.00 87.62 96 LEU A N 1
ATOM 705 C CA . LEU A 1 96 ? -14.844 -1.635 28.689 1.00 87.62 96 LEU A CA 1
ATOM 706 C C . LEU A 1 96 ? -15.850 -0.505 28.946 1.00 87.62 96 LEU A C 1
ATOM 708 O O . LEU A 1 96 ? -16.072 -0.112 30.094 1.00 87.62 96 LEU A O 1
ATOM 712 N N . LYS A 1 97 ? -16.479 0.026 27.892 1.00 85.69 97 LYS A N 1
ATOM 713 C CA . LYS A 1 97 ? -17.507 1.070 28.008 1.00 85.69 97 LYS A CA 1
ATOM 714 C C . LYS A 1 97 ? -18.764 0.572 28.702 1.00 85.69 97 LYS A C 1
ATOM 716 O O . LYS A 1 97 ? -19.385 1.323 29.452 1.00 85.69 97 LYS A O 1
ATOM 721 N N . ARG A 1 98 ? -19.141 -0.677 28.430 1.00 83.75 98 ARG A N 1
ATOM 722 C CA . ARG A 1 98 ? -20.297 -1.333 29.049 1.00 83.75 98 ARG A CA 1
ATOM 723 C C . ARG A 1 98 ? -20.038 -1.664 30.514 1.00 83.75 98 ARG A C 1
ATOM 725 O O . ARG A 1 98 ? -20.957 -1.525 31.311 1.00 83.75 98 ARG A O 1
ATOM 732 N N . ASP A 1 99 ? -18.811 -2.060 30.845 1.00 83.94 99 ASP A N 1
ATOM 733 C CA . ASP A 1 99 ? -18.434 -2.497 32.193 1.00 83.94 99 ASP A CA 1
ATOM 734 C C . ASP A 1 99 ? -18.119 -1.329 33.149 1.00 83.94 99 ASP A C 1
ATOM 736 O O . ASP A 1 99 ? -18.548 -1.324 34.299 1.00 83.94 99 ASP A O 1
ATOM 740 N N . SER A 1 100 ? -17.418 -0.290 32.677 1.00 73.56 100 SER A N 1
ATOM 741 C CA . SER A 1 100 ? -16.899 0.777 33.555 1.00 73.56 100 SER A CA 1
ATOM 742 C C . SER A 1 100 ? -17.802 2.006 33.709 1.00 73.56 100 SER A C 1
ATOM 744 O O . SER A 1 100 ? -17.546 2.837 34.579 1.00 73.56 100 SER A O 1
ATOM 746 N N . GLY A 1 101 ? -18.818 2.190 32.855 1.00 68.19 101 GLY A N 1
ATOM 747 C CA . GLY A 1 101 ? -19.709 3.362 32.878 1.00 68.19 101 GLY A CA 1
ATOM 748 C C . GLY A 1 101 ? -19.030 4.729 32.650 1.00 68.19 101 GLY A C 1
ATOM 749 O O . GLY A 1 101 ? -19.719 5.748 32.576 1.00 68.19 101 GLY A O 1
ATOM 750 N N . SER A 1 102 ? -17.699 4.781 32.503 1.00 65.38 102 SER A N 1
ATOM 751 C CA . SER A 1 102 ? -16.929 6.014 32.330 1.00 65.38 102 SER A CA 1
ATOM 752 C C . SER A 1 102 ? -16.890 6.414 30.853 1.00 65.38 102 SER A C 1
ATOM 754 O O . SER A 1 102 ? -16.054 5.968 30.069 1.00 65.38 102 SER A O 1
ATOM 756 N N . ALA A 1 103 ? -17.849 7.244 30.441 1.00 65.44 103 ALA A N 1
ATOM 757 C CA . ALA A 1 103 ? -18.056 7.591 29.034 1.00 65.44 103 ALA A CA 1
ATOM 758 C C . ALA A 1 103 ? -16.990 8.541 28.447 1.00 65.44 103 ALA A C 1
ATOM 760 O O . ALA A 1 103 ? -16.762 8.527 27.235 1.00 65.44 103 ALA A O 1
ATOM 761 N N . ASN A 1 104 ? -16.341 9.368 29.275 1.00 70.38 104 ASN A N 1
ATOM 762 C CA . ASN A 1 104 ? -15.521 10.484 28.788 1.00 70.38 104 ASN A CA 1
ATOM 763 C C . ASN A 1 104 ? -14.127 10.051 28.304 1.00 70.38 104 ASN A C 1
ATOM 765 O O . ASN A 1 104 ? -13.745 10.410 27.191 1.00 70.38 104 ASN A O 1
ATOM 769 N N . ASP A 1 105 ? -13.405 9.223 29.065 1.00 73.81 105 ASP A N 1
ATOM 770 C CA . ASP A 1 105 ? -12.056 8.763 28.679 1.00 73.81 105 ASP A CA 1
ATOM 771 C C . ASP A 1 105 ? -12.102 7.769 27.507 1.00 73.81 105 ASP A C 1
ATOM 773 O O . ASP A 1 105 ? -11.272 7.791 26.596 1.00 73.81 105 ASP A O 1
ATOM 777 N N . ILE A 1 106 ? -13.149 6.945 27.470 1.00 81.19 106 ILE A N 1
ATOM 778 C CA . ILE A 1 106 ? -13.370 5.934 26.433 1.00 81.19 106 ILE A CA 1
ATOM 779 C C . ILE A 1 106 ? -13.694 6.572 25.078 1.00 81.19 106 ILE A C 1
ATOM 781 O O . ILE A 1 106 ? -13.242 6.089 24.038 1.00 81.19 106 ILE A O 1
ATOM 785 N N . SER A 1 107 ? -14.417 7.694 25.075 1.00 81.50 107 SER A N 1
ATOM 786 C CA . SER A 1 107 ? -14.743 8.422 23.842 1.00 81.50 107 SER A CA 1
ATOM 787 C C . SER A 1 107 ? -13.491 8.959 23.132 1.00 81.50 107 SER A C 1
ATOM 789 O O . SER A 1 107 ? -13.442 8.983 21.900 1.00 81.50 107 SER A O 1
ATOM 791 N N . GLY A 1 108 ? -12.454 9.345 23.886 1.00 84.88 108 GLY A N 1
ATOM 792 C CA . GLY A 1 108 ? -11.164 9.761 23.327 1.00 84.88 108 GLY A CA 1
ATOM 793 C C . GLY A 1 108 ? -10.431 8.615 22.624 1.00 84.88 108 GLY A C 1
ATOM 794 O O . GLY A 1 108 ? -9.942 8.786 21.506 1.00 84.88 108 GLY A O 1
ATOM 795 N N . ILE A 1 109 ? -10.429 7.428 23.237 1.00 86.75 109 ILE A N 1
ATOM 796 C CA . ILE A 1 109 ? -9.809 6.220 22.672 1.00 86.75 109 ILE A CA 1
ATOM 797 C C . ILE A 1 109 ? -10.540 5.778 21.397 1.00 86.75 109 ILE A C 1
ATOM 799 O O . ILE A 1 109 ? -9.892 5.509 20.387 1.00 86.75 109 ILE A O 1
ATOM 803 N N . GLN A 1 110 ? -11.878 5.765 21.403 1.00 88.12 110 GLN A N 1
ATOM 804 C CA . GLN A 1 110 ? -12.676 5.423 20.218 1.00 88.12 110 GLN A CA 1
ATOM 805 C C . GLN A 1 110 ? -12.368 6.350 19.038 1.00 88.12 110 GLN A C 1
ATOM 807 O O . GLN A 1 110 ? -12.148 5.880 17.923 1.00 88.12 110 GLN A O 1
ATOM 812 N N . ARG A 1 111 ? -12.270 7.662 19.288 1.00 90.88 111 ARG A N 1
ATOM 813 C CA . ARG A 1 111 ? -11.914 8.636 18.251 1.00 90.88 111 ARG A CA 1
ATOM 814 C C . ARG A 1 111 ? -10.507 8.402 17.695 1.00 90.88 111 ARG A C 1
ATOM 816 O O . ARG A 1 111 ? -10.312 8.524 16.488 1.00 90.88 111 ARG A O 1
ATOM 823 N N . GLY A 1 112 ? -9.551 8.043 18.553 1.00 91.00 112 GLY A N 1
ATOM 824 C CA . GLY A 1 112 ? -8.197 7.670 18.138 1.00 91.00 112 GLY A CA 1
ATOM 825 C C . GLY A 1 112 ? -8.172 6.413 17.262 1.00 91.00 112 GLY A C 1
ATOM 826 O O . GLY A 1 112 ? -7.512 6.408 16.225 1.00 91.00 112 GLY A O 1
ATOM 827 N N . LEU A 1 113 ? -8.940 5.379 17.626 1.00 92.06 113 LEU A N 1
ATOM 828 C CA . LEU A 1 113 ? -9.081 4.155 16.828 1.00 92.06 113 LEU A CA 1
ATOM 829 C C . LEU A 1 113 ? -9.746 4.421 15.472 1.00 92.06 113 LEU A C 1
ATOM 831 O O . LEU A 1 113 ? -9.288 3.898 14.460 1.00 92.06 113 LEU A O 1
ATOM 835 N N . ASP A 1 114 ? -10.782 5.262 15.427 1.00 92.19 114 ASP A N 1
ATOM 836 C CA . ASP A 1 114 ? -11.436 5.656 14.173 1.00 92.19 114 ASP A CA 1
ATOM 837 C C . ASP A 1 114 ? -10.492 6.450 13.257 1.00 92.19 114 ASP A C 1
ATOM 839 O O . ASP A 1 114 ? -10.497 6.268 12.038 1.00 92.19 114 ASP A O 1
ATOM 843 N N . GLU A 1 115 ? -9.664 7.332 13.822 1.00 95.06 115 GLU A N 1
ATOM 844 C CA . GLU A 1 115 ? -8.643 8.044 13.053 1.00 95.06 115 GLU A CA 1
ATOM 845 C C . GLU A 1 115 ? -7.571 7.084 12.524 1.00 95.06 115 GLU A C 1
ATOM 847 O O . GLU A 1 115 ? -7.181 7.176 11.357 1.00 95.06 115 GLU A O 1
ATOM 852 N N . GLN A 1 116 ? -7.119 6.142 13.355 1.00 94.75 116 GLN A N 1
ATOM 853 C CA . GLN A 1 116 ? -6.140 5.138 12.955 1.00 94.75 116 GLN A CA 1
ATOM 854 C C . GLN A 1 116 ? -6.690 4.231 11.849 1.00 94.75 116 GLN A C 1
ATOM 856 O O . GLN A 1 116 ? -5.991 4.008 10.866 1.00 94.75 116 GLN A O 1
ATOM 861 N N . ALA A 1 117 ? -7.951 3.797 11.947 1.00 93.56 117 ALA A N 1
ATOM 862 C CA . ALA A 1 117 ? -8.624 3.011 10.914 1.00 93.56 117 ALA A CA 1
ATOM 863 C C . ALA A 1 117 ? -8.611 3.734 9.559 1.00 93.56 117 ALA A C 1
ATOM 865 O O . ALA A 1 117 ? -8.182 3.171 8.558 1.00 93.56 117 ALA A O 1
ATOM 866 N N . ARG A 1 118 ? -8.974 5.025 9.536 1.00 95.50 118 ARG A N 1
ATOM 867 C CA . ARG A 1 118 ? -8.953 5.829 8.300 1.00 95.50 118 ARG A CA 1
ATOM 868 C C . ARG A 1 118 ? -7.556 5.938 7.692 1.00 95.50 118 ARG A C 1
ATOM 870 O O . ARG A 1 118 ? -7.425 5.901 6.471 1.00 95.50 118 ARG A O 1
ATOM 877 N N . LYS A 1 119 ? -6.519 6.095 8.521 1.00 94.88 119 LYS A N 1
ATOM 878 C CA . LYS A 1 119 ? -5.123 6.135 8.053 1.00 94.88 119 LYS A CA 1
ATOM 879 C C . LYS A 1 119 ? -4.698 4.782 7.481 1.00 94.88 119 LYS A C 1
ATOM 881 O O . LYS A 1 119 ? -4.080 4.754 6.421 1.00 94.88 119 LYS A O 1
ATOM 886 N N . THR A 1 120 ? -5.068 3.681 8.132 1.00 95.69 120 THR A N 1
ATOM 887 C CA . THR A 1 120 ? -4.814 2.322 7.634 1.00 95.69 120 THR A CA 1
ATOM 888 C C . THR A 1 120 ? -5.500 2.089 6.286 1.00 95.69 120 THR A C 1
ATOM 890 O O . THR A 1 120 ? -4.837 1.661 5.347 1.00 95.69 120 THR A O 1
ATOM 893 N N . ASP A 1 121 ? -6.765 2.484 6.129 1.00 94.56 121 ASP A N 1
ATOM 894 C CA . ASP A 1 121 ? -7.489 2.367 4.854 1.00 94.56 121 ASP A CA 1
ATOM 895 C C . ASP A 1 121 ? -6.817 3.167 3.723 1.00 94.56 121 ASP A C 1
ATOM 897 O O . ASP A 1 121 ? -6.763 2.733 2.570 1.00 94.56 121 ASP A O 1
ATOM 901 N N . GLN A 1 122 ? -6.299 4.360 4.031 1.00 95.56 122 GLN A N 1
ATOM 902 C CA . GLN A 1 122 ? -5.555 5.177 3.067 1.00 95.56 122 GLN A CA 1
ATOM 903 C C . GLN A 1 122 ? -4.225 4.529 2.666 1.00 95.56 122 GLN A C 1
ATOM 905 O O . GLN A 1 122 ? -3.853 4.571 1.488 1.00 95.56 122 GLN A O 1
ATOM 910 N N . LEU A 1 123 ? -3.522 3.917 3.625 1.00 94.56 123 LEU A N 1
ATOM 911 C CA . LEU A 1 123 ? -2.287 3.181 3.365 1.00 94.56 123 LEU A CA 1
ATOM 912 C C . LEU A 1 123 ? -2.543 1.978 2.456 1.00 94.56 123 LEU A C 1
ATOM 914 O O . LEU A 1 123 ? -1.838 1.843 1.459 1.00 94.56 123 LEU A O 1
ATOM 918 N N . GLN A 1 124 ? -3.577 1.176 2.727 1.00 94.88 124 GLN A N 1
ATOM 919 C CA . GLN A 1 124 ? -3.952 0.038 1.877 1.00 94.88 124 GLN A CA 1
ATOM 920 C C . GLN A 1 124 ? -4.198 0.470 0.430 1.00 94.88 124 GLN A C 1
ATOM 922 O O . GLN A 1 124 ? -3.594 -0.069 -0.492 1.00 94.88 124 GLN A O 1
ATOM 927 N N . ARG A 1 125 ? -5.006 1.517 0.217 1.00 95.31 125 ARG A N 1
ATOM 928 C CA . ARG A 1 125 ? -5.278 2.034 -1.138 1.00 95.31 125 ARG A CA 1
ATOM 929 C C . ARG A 1 125 ? -4.007 2.483 -1.856 1.00 95.31 125 ARG A C 1
ATOM 931 O O . ARG A 1 125 ? -3.827 2.185 -3.033 1.00 95.31 125 ARG A O 1
ATOM 938 N N . SER A 1 126 ? -3.125 3.179 -1.141 1.00 94.75 126 SER A N 1
ATOM 939 C CA . SER A 1 126 ? -1.862 3.672 -1.701 1.00 94.75 126 SER A CA 1
ATOM 940 C C . SER A 1 126 ? -0.922 2.524 -2.076 1.00 94.75 126 SER A C 1
ATOM 942 O O . SER A 1 126 ? -0.269 2.571 -3.119 1.00 94.75 126 SER A O 1
ATOM 944 N N . LEU A 1 127 ? -0.869 1.478 -1.248 1.00 94.00 127 LEU A N 1
ATOM 945 C CA . LEU A 1 127 ? -0.091 0.274 -1.520 1.00 94.00 127 LEU A CA 1
ATOM 946 C C . LEU A 1 127 ? -0.666 -0.519 -2.696 1.00 94.00 127 LEU A C 1
ATOM 948 O O . LEU A 1 127 ? 0.105 -0.968 -3.537 1.00 94.00 127 LEU A O 1
ATOM 952 N N . ASP A 1 128 ? -1.988 -0.619 -2.826 1.00 93.75 128 ASP A N 1
ATOM 953 C CA . ASP A 1 128 ? -2.644 -1.273 -3.965 1.00 93.75 128 ASP A CA 1
ATOM 954 C C . ASP A 1 128 ? -2.457 -0.509 -5.282 1.00 93.75 128 ASP A C 1
ATOM 956 O O . ASP A 1 128 ? -2.330 -1.107 -6.356 1.00 93.75 128 ASP A O 1
ATOM 960 N N . ASP A 1 129 ? -2.442 0.823 -5.232 1.00 94.94 129 ASP A N 1
ATOM 961 C CA . ASP A 1 129 ? -2.100 1.661 -6.383 1.00 94.94 129 ASP A CA 1
ATOM 962 C C . ASP A 1 129 ? -0.635 1.468 -6.789 1.00 94.94 129 ASP A C 1
ATOM 964 O O . ASP A 1 129 ? -0.328 1.343 -7.978 1.00 94.94 129 ASP A O 1
ATOM 968 N N . LEU A 1 130 ? 0.275 1.392 -5.814 1.00 92.81 130 LEU A N 1
ATOM 969 C CA . LEU A 1 130 ? 1.690 1.143 -6.072 1.00 92.81 130 LEU A CA 1
ATOM 970 C C . LEU A 1 130 ? 1.927 -0.278 -6.603 1.00 92.81 130 LEU A C 1
ATOM 972 O O . LEU A 1 130 ? 2.651 -0.451 -7.581 1.00 92.81 130 LEU A O 1
ATOM 976 N N . ALA A 1 131 ? 1.256 -1.282 -6.035 1.00 91.50 131 ALA A N 1
ATOM 977 C CA . ALA A 1 131 ? 1.295 -2.668 -6.497 1.00 91.50 131 ALA A CA 1
ATOM 978 C C . ALA A 1 131 ? 0.862 -2.785 -7.963 1.00 91.50 131 ALA A C 1
ATOM 980 O O . ALA A 1 131 ? 1.484 -3.509 -8.736 1.00 91.50 131 ALA A O 1
ATOM 981 N N . ARG A 1 132 ? -0.176 -2.038 -8.363 1.00 92.38 132 ARG A N 1
ATOM 982 C CA . ARG A 1 132 ? -0.646 -1.980 -9.755 1.00 92.38 132 ARG A CA 1
ATOM 983 C C . ARG A 1 132 ? 0.328 -1.292 -10.705 1.00 92.38 132 ARG A C 1
ATOM 985 O O . ARG A 1 132 ? 0.318 -1.626 -11.879 1.00 92.38 132 ARG A O 1
ATOM 992 N N . LYS A 1 133 ? 1.130 -0.338 -10.227 1.00 89.62 133 LYS A N 1
ATOM 993 C CA . LYS A 1 133 ? 2.139 0.362 -11.042 1.00 89.62 133 LYS A CA 1
ATOM 994 C C . LYS A 1 133 ? 3.426 -0.440 -11.225 1.00 89.62 133 LYS A C 1
ATOM 996 O O . LYS A 1 133 ? 4.129 -0.221 -12.202 1.00 89.62 133 LYS A O 1
ATOM 1001 N N . VAL A 1 134 ? 3.753 -1.300 -10.263 1.00 87.06 134 VAL A N 1
ATOM 1002 C CA . VAL A 1 134 ? 4.957 -2.147 -10.295 1.00 87.06 134 VAL A CA 1
ATOM 1003 C C . VAL A 1 134 ? 4.713 -3.467 -11.040 1.00 87.06 134 VAL A C 1
ATOM 1005 O O . VAL A 1 134 ? 5.671 -4.112 -11.460 1.00 87.06 134 VAL A O 1
ATOM 1008 N N . LYS A 1 135 ? 3.449 -3.873 -11.198 1.00 77.00 135 LYS A N 1
ATOM 1009 C CA . LYS A 1 135 ? 3.037 -5.065 -11.948 1.00 77.00 135 LYS A CA 1
ATOM 1010 C C . LYS A 1 135 ? 2.998 -4.811 -13.452 1.00 77.00 135 LYS A C 1
ATOM 1012 O O . LYS A 1 135 ? 3.367 -5.758 -14.178 1.00 77.00 135 LYS A O 1
#

Foldseek 3Di:
DDDDDDDDDPPDPDDDPPPPPDPPPPPPPDDDDDPDFDQAAFDWDWDQDPVGTDTDTDPAGNVNLVVVLVVLVVQLVVLVVQLVVLVVVLVVLVVCCVVVVPPPVSVVVNVVSVVSNVVSVVSNVVSVVVNVVSD